Protein AF-B8AEM4-F1 (afdb_monomer)

Solvent-accessible surface area (backbone atoms only — not comparable to full-atom values): 7207 Å² total; per-residue (Å²): 140,82,93,84,81,88,73,91,73,91,71,78,78,76,72,74,70,84,72,72,77,61,44,14,87,86,79,68,45,74,46,48,75,67,29,68,71,50,69,68,44,96,85,73,67,65,50,33,63,70,57,50,51,56,36,52,75,72,76,31,43,40,90,88,78,63,46,67,51,71,51,96,89,49,83,86,80,87,80,74,93,71,81,89,88,84,78,91,86,81,94,75,90,7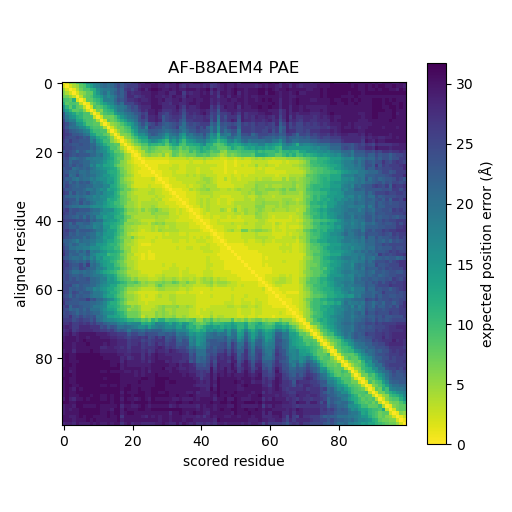5,82,92,75,86,81,132

pLDDT: mean 72.97, std 17.25, range [43.62, 94.0]

Structure (mmCIF, N/CA/C/O backbone):
data_AF-B8AEM4-F1
#
_entry.id   AF-B8AEM4-F1
#
loop_
_atom_site.group_PDB
_atom_site.id
_atom_site.type_symbol
_atom_site.label_atom_id
_atom_site.label_alt_id
_atom_site.label_comp_id
_atom_site.label_asym_id
_atom_site.label_entity_id
_atom_site.label_seq_id
_atom_site.pdbx_PDB_ins_code
_atom_site.Cartn_x
_atom_site.Cartn_y
_atom_site.Cartn_z
_atom_site.occupancy
_atom_site.B_iso_or_equiv
_atom_site.auth_seq_id
_atom_site.auth_comp_id
_atom_site.auth_asym_id
_atom_site.auth_atom_id
_atom_site.pdbx_PDB_model_num
ATOM 1 N N . MET A 1 1 ? -24.806 -16.178 58.973 1.00 48.47 1 MET A N 1
ATOM 2 C CA . MET A 1 1 ? -24.334 -17.329 58.171 1.00 48.47 1 MET A CA 1
ATOM 3 C C . MET A 1 1 ? -24.777 -17.093 56.738 1.00 48.47 1 MET A C 1
ATOM 5 O O . MET A 1 1 ? -25.964 -16.933 56.538 1.00 48.47 1 MET A O 1
ATOM 9 N N . GLY A 1 2 ? -23.965 -16.974 55.703 1.00 48.00 2 GLY A N 1
ATOM 10 C CA . GLY A 1 2 ? -22.532 -17.117 55.509 1.00 48.00 2 GLY A CA 1
ATOM 11 C C . GLY A 1 2 ? -22.349 -17.020 53.994 1.00 48.00 2 GLY A C 1
ATOM 12 O O . GLY A 1 2 ? -22.833 -17.868 53.256 1.00 48.00 2 GLY A O 1
ATOM 13 N N . ASN A 1 3 ? -21.749 -15.930 53.536 1.00 58.66 3 ASN A N 1
ATOM 14 C CA . ASN A 1 3 ? -21.364 -15.705 52.147 1.00 58.66 3 ASN A CA 1
ATOM 15 C C . ASN A 1 3 ? -20.024 -16.411 51.897 1.00 58.66 3 ASN A C 1
ATOM 17 O O . ASN A 1 3 ? -18.996 -15.976 52.413 1.00 58.66 3 ASN A O 1
ATOM 21 N N . CYS A 1 4 ? -20.039 -17.489 51.111 1.00 61.19 4 CYS A N 1
ATOM 22 C CA . CYS A 1 4 ? -18.857 -18.294 50.789 1.00 61.19 4 CYS A CA 1
ATOM 23 C C . CYS A 1 4 ? -18.743 -18.557 49.283 1.00 61.19 4 CYS A C 1
ATOM 25 O O . CYS A 1 4 ? -18.796 -19.702 48.851 1.00 61.19 4 CYS A O 1
ATOM 27 N N . TRP A 1 5 ? -18.544 -17.510 48.480 1.00 58.00 5 TRP A N 1
ATOM 28 C CA . TRP A 1 5 ? -17.793 -17.684 47.232 1.00 58.00 5 TRP A CA 1
ATOM 29 C C . TRP A 1 5 ? -17.053 -16.405 46.833 1.00 58.00 5 TRP A C 1
ATOM 31 O O . TRP A 1 5 ? -17.294 -15.799 45.797 1.00 58.00 5 TRP A O 1
ATOM 41 N N . VAL A 1 6 ? -16.108 -15.995 47.678 1.00 58.62 6 VAL A N 1
ATOM 42 C CA . VAL A 1 6 ? -14.895 -15.363 47.154 1.00 58.62 6 VAL A CA 1
ATOM 43 C C . VAL A 1 6 ? -13.978 -16.516 46.768 1.00 58.62 6 VAL A C 1
ATOM 45 O O . VAL A 1 6 ? -13.427 -17.183 47.638 1.00 58.62 6 VAL A O 1
ATOM 48 N N . ALA A 1 7 ? -13.850 -16.779 45.471 1.00 56.25 7 ALA A N 1
ATOM 49 C CA . ALA A 1 7 ? -12.716 -17.515 44.935 1.00 56.25 7 ALA A CA 1
ATOM 50 C C . ALA A 1 7 ? -11.966 -16.564 44.007 1.00 56.25 7 ALA A C 1
ATOM 52 O O . ALA A 1 7 ? -12.470 -16.153 42.962 1.00 56.25 7 ALA A O 1
ATOM 53 N N . MET A 1 8 ? -10.774 -16.181 44.457 1.00 58.72 8 MET A N 1
ATOM 54 C CA . MET A 1 8 ? -9.751 -15.543 43.650 1.00 58.72 8 MET A CA 1
ATOM 55 C C . MET A 1 8 ? -9.509 -16.332 42.362 1.00 58.72 8 MET A C 1
ATOM 57 O O . MET A 1 8 ? -9.375 -17.553 42.377 1.00 58.72 8 MET A O 1
ATOM 61 N N . GLY A 1 9 ? -9.382 -15.602 41.263 1.00 53.25 9 GLY A N 1
ATOM 62 C CA . GLY A 1 9 ? -8.958 -16.136 39.982 1.00 53.25 9 GLY A CA 1
ATOM 63 C C . GLY A 1 9 ? -8.729 -14.989 39.018 1.00 53.25 9 GLY A C 1
ATOM 64 O O . GLY A 1 9 ? -9.624 -14.604 38.276 1.00 53.25 9 GLY A O 1
ATOM 65 N N . ILE A 1 10 ? -7.530 -14.416 39.072 1.00 59.38 10 ILE A N 1
ATOM 66 C CA . ILE A 1 10 ? -6.949 -13.551 38.042 1.00 59.38 10 ILE A CA 1
ATOM 67 C C . ILE A 1 10 ? -6.926 -14.297 36.697 1.00 59.38 10 ILE A C 1
ATOM 69 O O . ILE A 1 10 ? -5.921 -14.869 36.293 1.00 59.38 10 ILE A O 1
ATOM 73 N N . GLY A 1 11 ? -8.059 -14.331 36.002 1.00 52.12 11 GLY A N 1
ATOM 74 C CA . GLY A 1 11 ? -8.114 -14.725 34.605 1.00 52.12 11 GLY A CA 1
ATOM 75 C C . GLY A 1 11 ? -7.613 -13.555 33.782 1.00 52.12 11 GLY A C 1
ATOM 76 O O . GLY A 1 11 ? -8.384 -12.641 33.496 1.00 52.12 11 GLY A O 1
ATOM 77 N N . SER A 1 12 ? -6.319 -13.550 33.455 1.00 56.66 12 SER A N 1
ATOM 78 C CA . SER A 1 12 ? -5.735 -12.633 32.481 1.00 56.66 12 SER A CA 1
ATOM 79 C C . SER A 1 12 ? -6.643 -12.589 31.260 1.00 56.66 12 SER A C 1
ATOM 81 O O . SER A 1 12 ? -6.746 -13.561 30.511 1.00 56.66 12 SER A O 1
ATOM 83 N N . ALA A 1 13 ? -7.339 -11.466 31.087 1.00 59.81 13 ALA A N 1
ATOM 84 C CA . ALA A 1 13 ? -8.075 -11.169 29.880 1.00 59.81 13 ALA A CA 1
ATOM 85 C C . ALA A 1 13 ? -7.040 -11.085 28.760 1.00 59.81 13 ALA A C 1
ATOM 87 O O . ALA A 1 13 ? -6.457 -10.033 28.507 1.00 59.81 13 ALA A O 1
ATOM 88 N N . GLN A 1 14 ? -6.787 -12.217 28.112 1.00 60.03 14 GLN A N 1
ATOM 89 C CA . GLN A 1 14 ? -6.143 -12.285 26.816 1.00 60.03 14 GLN A CA 1
ATOM 90 C C . GLN A 1 14 ? -7.076 -11.582 25.827 1.00 60.03 14 GLN A C 1
ATOM 92 O O . GLN A 1 14 ? -7.849 -12.197 25.097 1.00 60.03 14 GLN A O 1
ATOM 97 N N . LYS A 1 15 ? -7.047 -10.244 25.856 1.00 56.31 15 LYS A N 1
ATOM 98 C CA . LYS A 1 15 ? -7.443 -9.405 24.734 1.00 56.31 15 LYS A CA 1
ATOM 99 C C . LYS A 1 15 ? -6.490 -9.807 23.621 1.00 56.31 15 LYS A C 1
ATOM 101 O O . LYS A 1 15 ? -5.351 -9.350 23.592 1.00 56.31 15 LYS A O 1
ATOM 106 N N . GLY A 1 16 ? -6.932 -10.739 22.781 1.00 58.75 16 GLY A N 1
ATOM 107 C CA . GLY A 1 16 ? -6.238 -11.089 21.556 1.00 58.75 16 GLY A CA 1
ATOM 108 C C . GLY A 1 16 ? -5.973 -9.797 20.802 1.00 58.75 16 GLY A C 1
ATOM 109 O O . GLY A 1 16 ? -6.906 -9.131 20.356 1.00 58.75 16 GLY A O 1
ATOM 110 N N . VAL A 1 17 ? -4.704 -9.402 20.749 1.00 59.94 17 VAL A N 1
ATOM 111 C CA . VAL A 1 17 ? -4.248 -8.347 19.854 1.00 59.94 17 VAL A CA 1
ATOM 112 C C . VAL A 1 17 ? -4.641 -8.820 18.456 1.00 59.94 17 VAL A C 1
ATOM 114 O O . VAL A 1 17 ? -4.250 -9.933 18.098 1.00 59.94 17 VAL A O 1
ATOM 117 N N . PRO A 1 18 ? -5.427 -8.060 17.673 1.00 57.94 18 PRO A N 1
ATOM 118 C CA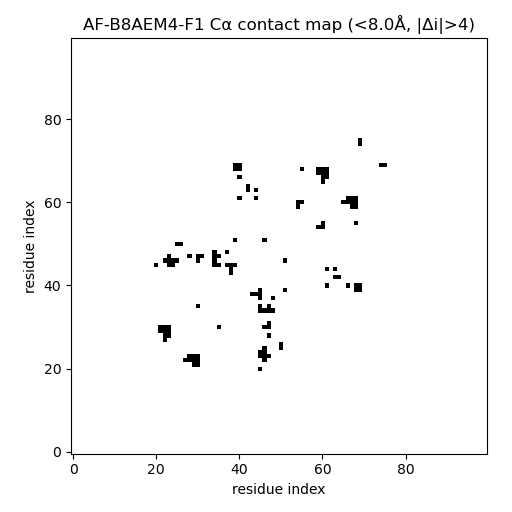 . PRO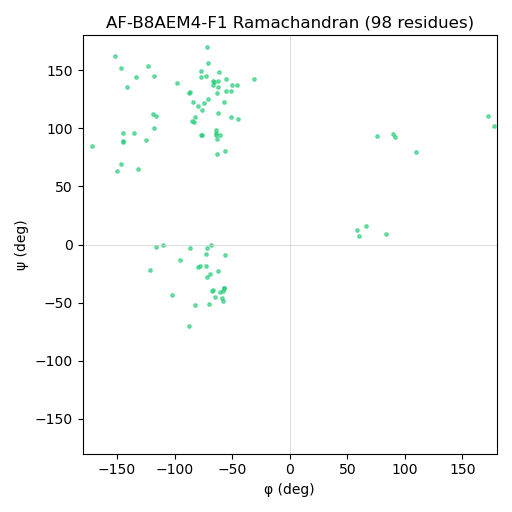 A 1 18 ? -5.613 -8.383 16.269 1.00 57.94 18 PRO A CA 1
ATOM 119 C C . PRO A 1 18 ? -4.242 -8.234 15.606 1.00 57.94 18 PRO A C 1
ATOM 121 O O . PRO A 1 18 ? -3.800 -7.134 15.282 1.00 57.94 18 PRO A O 1
ATOM 124 N N . SER A 1 19 ? -3.519 -9.346 15.512 1.00 63.91 19 SER A N 1
ATOM 125 C CA . SER A 1 19 ? -2.210 -9.421 14.888 1.00 63.91 19 SER A CA 1
ATOM 126 C C . SER A 1 19 ? -2.391 -9.052 13.425 1.00 63.91 19 SER A C 1
ATOM 128 O O . SER A 1 19 ? -3.063 -9.764 12.676 1.00 63.91 19 SER A O 1
ATOM 130 N N . LYS A 1 20 ? -1.824 -7.910 13.030 1.00 65.62 20 LYS A N 1
ATOM 131 C CA . LYS A 1 20 ? -1.655 -7.535 11.627 1.00 65.62 20 LYS A CA 1
ATOM 132 C C . LYS A 1 20 ? -1.104 -8.754 10.856 1.00 65.62 20 LYS A C 1
ATOM 134 O O . LYS A 1 20 ? -0.227 -9.427 11.400 1.00 65.62 20 LYS A O 1
ATOM 139 N N . PRO A 1 21 ? -1.607 -9.062 9.643 1.00 73.88 21 PRO A N 1
ATOM 140 C CA . PRO A 1 21 ? -1.113 -10.202 8.874 1.00 73.88 21 PRO A CA 1
ATOM 141 C C . PRO A 1 21 ? 0.402 -10.092 8.692 1.00 73.88 21 PRO A C 1
ATOM 143 O O . PRO A 1 21 ? 0.897 -9.017 8.358 1.00 73.88 21 PRO A O 1
ATOM 146 N N . THR A 1 22 ? 1.119 -11.185 8.950 1.00 83.00 22 THR A N 1
ATOM 147 C CA . THR A 1 22 ? 2.579 -11.270 8.788 1.00 83.00 22 THR A CA 1
ATOM 148 C C . THR A 1 22 ? 2.990 -11.494 7.336 1.00 83.00 22 THR A C 1
ATOM 150 O O . THR A 1 22 ? 4.121 -11.190 6.986 1.00 83.00 22 THR A O 1
ATOM 153 N N . SER A 1 23 ? 2.079 -11.966 6.481 1.00 91.50 23 SER A N 1
ATOM 154 C CA . SER A 1 23 ? 2.339 -12.257 5.070 1.00 91.50 23 SER A CA 1
ATOM 155 C C . SER A 1 23 ? 1.401 -11.503 4.123 1.00 91.50 23 SER A C 1
ATOM 157 O O . SER A 1 23 ? 0.277 -11.120 4.468 1.00 91.50 23 SER A O 1
ATOM 159 N N . CYS A 1 24 ? 1.882 -11.264 2.904 1.00 92.44 24 CYS A N 1
ATOM 160 C CA . CYS A 1 24 ? 1.149 -10.587 1.846 1.00 92.44 24 CYS A CA 1
ATOM 161 C C . CYS A 1 24 ? 0.016 -11.486 1.315 1.00 92.44 24 CYS A C 1
ATOM 163 O O . CYS A 1 24 ? 0.290 -12.572 0.808 1.00 92.44 24 CYS A O 1
ATOM 165 N N . PRO A 1 25 ? -1.250 -11.035 1.300 1.00 90.44 25 PRO A N 1
ATOM 166 C CA . PRO A 1 25 ? -2.388 -11.855 0.864 1.00 90.44 25 PRO A CA 1
ATOM 167 C C . PRO A 1 25 ? -2.444 -12.115 -0.653 1.00 90.44 25 PRO A C 1
ATOM 169 O O . PRO A 1 25 ? -3.348 -12.799 -1.121 1.00 90.44 25 PRO A O 1
ATOM 172 N N . ILE A 1 26 ? -1.525 -11.537 -1.435 1.00 91.69 26 ILE A N 1
ATOM 173 C CA . ILE A 1 26 ? -1.494 -11.658 -2.901 1.00 91.69 26 ILE A CA 1
ATOM 174 C C . ILE A 1 26 ? -0.429 -12.657 -3.350 1.00 91.69 26 ILE A C 1
ATOM 176 O O . ILE A 1 26 ? -0.676 -13.455 -4.249 1.00 91.69 26 ILE A O 1
ATOM 180 N N . CYS A 1 27 ? 0.756 -12.603 -2.740 1.00 94.00 27 CYS A N 1
ATOM 181 C CA . CYS A 1 27 ? 1.888 -13.450 -3.113 1.00 94.00 27 CYS A CA 1
ATOM 182 C C . CYS A 1 27 ? 2.335 -14.412 -2.010 1.00 94.00 27 CYS A C 1
ATOM 184 O O . CYS A 1 27 ? 3.249 -15.184 -2.257 1.00 94.00 27 CYS A O 1
ATOM 186 N N . TYR A 1 28 ? 1.708 -14.372 -0.828 1.00 92.94 28 TYR A N 1
ATOM 187 C CA . TYR A 1 28 ? 2.015 -15.207 0.341 1.00 92.94 28 TYR A CA 1
ATOM 188 C C . TYR A 1 28 ? 3.449 -15.096 0.883 1.00 92.94 28 TYR A C 1
ATOM 190 O O . TYR A 1 28 ? 3.830 -15.876 1.747 1.00 92.94 28 TYR A O 1
ATOM 198 N N . GLU A 1 29 ? 4.204 -14.091 0.441 1.00 93.25 29 GLU A N 1
ATOM 199 C CA . GLU A 1 29 ? 5.526 -13.761 0.980 1.00 93.25 29 GLU A CA 1
ATOM 200 C C . GLU A 1 29 ? 5.409 -13.017 2.313 1.00 93.25 29 GLU A C 1
ATOM 202 O O . GLU A 1 29 ? 4.453 -12.261 2.526 1.00 93.25 29 GLU A O 1
ATOM 207 N N . ASP A 1 30 ? 6.393 -13.202 3.189 1.00 90.69 30 ASP A N 1
ATOM 208 C CA . ASP A 1 30 ? 6.496 -12.479 4.454 1.00 90.69 30 ASP A CA 1
ATOM 209 C C . ASP A 1 30 ? 6.649 -10.969 4.227 1.00 90.69 30 ASP A C 1
ATOM 211 O O . ASP A 1 30 ? 7.412 -10.522 3.370 1.00 90.69 30 ASP A O 1
ATOM 215 N N . LEU A 1 31 ? 5.904 -10.178 5.005 1.00 90.69 31 LEU A N 1
ATOM 216 C CA . LEU A 1 31 ? 5.998 -8.723 4.992 1.00 90.69 31 LEU A CA 1
ATOM 217 C C . LEU A 1 31 ? 7.206 -8.305 5.824 1.00 90.69 31 LEU A C 1
ATOM 219 O O . LEU A 1 31 ? 7.261 -8.540 7.035 1.00 90.69 31 LEU A O 1
ATOM 223 N N . ASP A 1 32 ? 8.152 -7.631 5.188 1.00 90.19 32 ASP A N 1
ATOM 224 C CA . ASP A 1 32 ? 9.291 -7.050 5.883 1.00 90.19 32 ASP A CA 1
ATOM 225 C C . ASP A 1 32 ? 8.834 -5.812 6.713 1.00 90.19 32 ASP A C 1
ATOM 227 O O . ASP A 1 32 ? 7.680 -5.364 6.630 1.00 90.19 32 ASP A O 1
ATOM 231 N N . PRO A 1 33 ? 9.674 -5.239 7.595 1.00 88.31 33 PRO A N 1
ATOM 232 C CA . PRO A 1 33 ? 9.277 -4.067 8.383 1.00 88.31 33 PRO A CA 1
ATOM 233 C C . PRO A 1 33 ? 8.961 -2.837 7.510 1.00 88.31 33 PRO A C 1
ATOM 235 O O . PRO A 1 33 ? 8.189 -1.964 7.922 1.00 88.3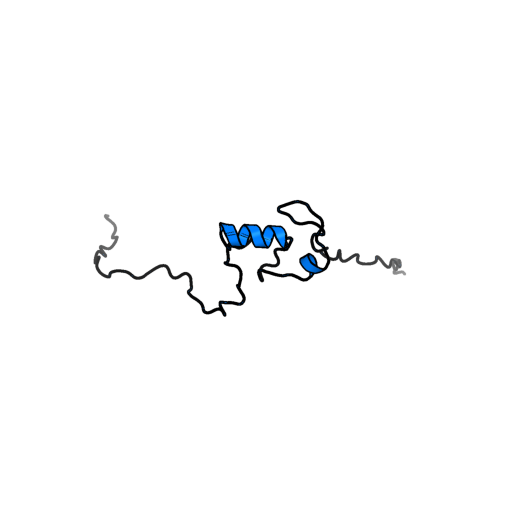1 33 PRO A O 1
ATOM 238 N N . THR A 1 34 ? 9.499 -2.780 6.290 1.00 89.88 34 THR A N 1
ATOM 239 C CA . THR A 1 34 ? 9.199 -1.740 5.300 1.00 89.88 34 THR A CA 1
ATOM 240 C C . THR A 1 34 ? 7.772 -1.888 4.777 1.00 89.88 34 THR A C 1
ATOM 242 O O . THR A 1 34 ? 6.973 -0.958 4.871 1.00 89.88 34 THR A O 1
ATOM 245 N N . ASP A 1 35 ? 7.412 -3.090 4.333 1.00 89.50 35 ASP A N 1
ATOM 246 C CA . ASP A 1 35 ? 6.064 -3.487 3.936 1.00 89.50 35 ASP A CA 1
ATOM 247 C C . ASP A 1 35 ? 5.071 -3.279 5.087 1.00 89.50 35 ASP A C 1
ATOM 249 O O . ASP A 1 35 ? 3.930 -2.852 4.901 1.00 89.50 35 ASP A O 1
ATOM 253 N N . SER A 1 36 ? 5.516 -3.543 6.317 1.00 86.25 36 SER A N 1
ATOM 254 C CA . SER A 1 36 ? 4.694 -3.417 7.514 1.00 86.25 36 SER A CA 1
ATOM 255 C C . SER A 1 36 ? 4.503 -1.976 7.999 1.00 86.25 36 SER A C 1
ATOM 257 O O . SER A 1 36 ? 3.571 -1.712 8.760 1.00 86.25 36 SER A O 1
ATOM 259 N N . SER A 1 37 ? 5.327 -1.025 7.583 1.00 85.94 37 SER A N 1
ATOM 260 C CA . SER A 1 37 ? 5.107 0.400 7.874 1.00 85.94 37 SER A CA 1
ATOM 261 C C . SER A 1 37 ? 4.390 1.122 6.729 1.00 85.94 37 SER A C 1
ATOM 263 O O . SER A 1 37 ? 3.857 2.215 6.920 1.00 85.94 37 SER A O 1
ATOM 265 N N . PHE A 1 38 ? 4.312 0.488 5.558 1.00 84.25 38 PHE A N 1
ATOM 266 C CA . PHE A 1 38 ? 3.689 1.035 4.366 1.00 84.25 38 PHE A CA 1
ATOM 267 C C . PHE A 1 38 ? 2.165 0.827 4.344 1.00 84.25 38 PHE A C 1
ATOM 269 O O . PHE A 1 38 ? 1.662 -0.297 4.388 1.00 84.25 38 PHE A O 1
ATOM 276 N N . LEU A 1 39 ? 1.412 1.927 4.229 1.00 85.56 39 LEU A N 1
ATOM 277 C CA . LEU A 1 39 ? -0.050 1.918 4.132 1.00 85.56 39 LEU A CA 1
ATOM 278 C C . LEU A 1 39 ? -0.505 2.666 2.865 1.00 85.56 39 LEU A C 1
ATOM 280 O O . LEU A 1 39 ? -0.761 3.870 2.923 1.00 85.56 39 LEU A O 1
ATOM 284 N N . PRO A 1 40 ? -0.644 1.981 1.713 1.00 85.50 40 PRO A N 1
ATOM 285 C CA . PRO A 1 40 ? -0.988 2.639 0.449 1.00 85.50 40 PRO A CA 1
ATOM 286 C C . PRO A 1 40 ? -2.447 3.107 0.396 1.00 85.50 40 PRO A C 1
ATOM 288 O O . PRO A 1 40 ? -2.821 3.935 -0.434 1.00 85.50 40 PRO A O 1
ATOM 291 N N . CYS A 1 41 ? -3.302 2.561 1.264 1.00 87.25 41 CYS A N 1
ATOM 292 C CA . CYS A 1 41 ? -4.715 2.891 1.315 1.00 87.25 41 CYS A CA 1
ATOM 293 C C . CYS A 1 41 ? -5.214 2.963 2.767 1.00 87.25 41 CYS A C 1
ATOM 295 O O . CYS A 1 41 ? -4.970 2.028 3.533 1.00 87.25 41 CYS A O 1
ATOM 297 N N . PRO A 1 42 ? -6.009 3.985 3.145 1.00 85.69 42 PRO A N 1
ATOM 298 C CA . PRO A 1 42 ? -6.528 4.137 4.510 1.00 85.69 42 PRO A CA 1
ATOM 299 C C . PRO A 1 42 ? -7.559 3.069 4.916 1.00 85.69 42 PRO A C 1
ATOM 301 O O . PRO A 1 42 ? -8.063 3.098 6.032 1.00 85.69 42 PRO A O 1
ATOM 304 N N . CYS A 1 43 ? -7.899 2.120 4.036 1.00 89.31 43 CYS A N 1
ATOM 305 C CA . CYS A 1 43 ? -8.796 1.008 4.363 1.00 89.31 43 CYS A CA 1
ATOM 306 C C . CYS A 1 43 ? -8.167 -0.061 5.275 1.00 89.31 43 CYS A C 1
ATOM 308 O O . CYS A 1 43 ? -8.877 -0.961 5.710 1.00 89.31 43 CYS A O 1
ATOM 310 N N . GLY A 1 44 ? -6.856 0.010 5.543 1.00 86.25 44 GLY A N 1
ATOM 311 C CA . GLY A 1 44 ? -6.157 -0.956 6.398 1.00 86.25 44 GLY A CA 1
ATOM 312 C C . GLY A 1 44 ? -5.714 -2.236 5.684 1.00 86.25 44 GLY A C 1
ATOM 313 O O . GLY A 1 44 ? -5.265 -3.175 6.338 1.00 86.25 44 GLY A O 1
ATOM 314 N N . PHE A 1 45 ? -5.825 -2.291 4.353 1.00 89.06 45 PHE A N 1
ATOM 315 C CA . PHE A 1 45 ? -5.328 -3.418 3.568 1.00 89.06 45 PHE A CA 1
ATOM 316 C C . PHE A 1 45 ? -3.801 -3.349 3.427 1.00 89.06 45 PHE A C 1
ATOM 318 O O . PHE A 1 45 ? -3.277 -2.424 2.803 1.00 89.06 45 PHE A O 1
ATOM 325 N N . HIS A 1 46 ? -3.105 -4.337 3.996 1.00 88.12 46 HIS A N 1
ATOM 326 C CA . HIS A 1 46 ? -1.654 -4.486 3.886 1.00 88.12 46 HIS A CA 1
ATOM 327 C C . HIS A 1 46 ? -1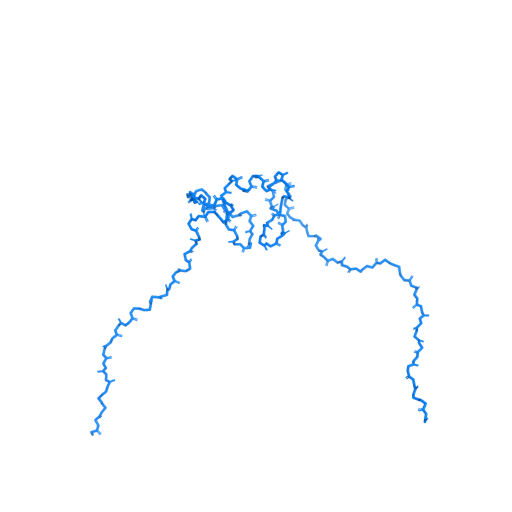.274 -5.495 2.800 1.00 88.12 46 HIS A C 1
ATOM 329 O O . HIS A 1 46 ? -1.890 -6.551 2.665 1.00 88.12 46 HIS A O 1
ATOM 335 N N . LEU A 1 47 ? -0.231 -5.154 2.049 1.00 91.25 47 LEU A N 1
ATOM 336 C CA . LEU A 1 47 ? 0.405 -5.976 1.027 1.00 91.25 47 LEU A CA 1
ATOM 337 C C . LEU A 1 47 ? 1.880 -5.576 0.913 1.00 91.25 47 LEU A C 1
ATOM 339 O O . LEU A 1 47 ? 2.239 -4.476 1.328 1.00 91.25 47 LEU A O 1
ATOM 343 N N . CYS A 1 48 ? 2.709 -6.424 0.309 1.00 93.50 48 CYS A N 1
ATOM 344 C CA . CYS A 1 48 ? 4.114 -6.088 0.082 1.00 93.50 48 CYS A CA 1
ATOM 345 C C . CYS A 1 48 ? 4.287 -5.007 -1.001 1.00 93.50 48 CYS A C 1
ATOM 347 O O . CYS A 1 48 ? 3.448 -4.857 -1.905 1.00 93.50 48 CYS A O 1
ATOM 349 N N . LEU A 1 49 ? 5.414 -4.290 -0.956 1.00 92.44 49 LEU A N 1
ATOM 350 C CA . LEU A 1 49 ? 5.786 -3.236 -1.903 1.00 92.44 49 LEU A CA 1
ATOM 351 C C . LEU A 1 49 ? 5.810 -3.748 -3.352 1.00 92.44 49 LEU A C 1
ATOM 353 O O . LEU A 1 49 ? 5.378 -3.044 -4.268 1.00 92.44 49 LEU A O 1
ATOM 357 N N . PHE A 1 50 ? 6.254 -4.989 -3.574 1.00 93.88 50 PHE A N 1
ATOM 358 C CA . PHE A 1 50 ? 6.293 -5.594 -4.910 1.00 93.88 50 PHE A CA 1
ATOM 359 C C . PHE A 1 50 ? 4.897 -5.786 -5.507 1.00 93.88 50 PHE A C 1
ATOM 361 O O . PHE A 1 50 ? 4.668 -5.447 -6.671 1.00 93.88 50 PHE A O 1
ATOM 368 N N . CYS A 1 51 ? 3.948 -6.300 -4.719 1.00 93.88 51 CYS A N 1
ATOM 369 C CA . CYS A 1 51 ? 2.566 -6.443 -5.167 1.00 93.88 51 CYS A CA 1
ATOM 370 C C . CYS A 1 51 ? 1.918 -5.076 -5.386 1.00 93.88 51 CYS A C 1
ATOM 372 O O . CYS A 1 51 ? 1.216 -4.890 -6.376 1.00 93.88 51 CYS A O 1
ATOM 374 N N . HIS A 1 52 ? 2.200 -4.100 -4.520 1.00 92.00 52 HIS A N 1
ATOM 375 C CA . HIS A 1 52 ? 1.712 -2.737 -4.698 1.00 92.00 52 HIS A CA 1
ATOM 376 C C . HIS A 1 52 ? 2.181 -2.129 -6.025 1.00 92.00 52 HIS A C 1
ATOM 378 O O . HIS A 1 52 ? 1.353 -1.611 -6.771 1.00 92.00 52 HIS A O 1
ATOM 384 N N . LYS A 1 53 ? 3.469 -2.269 -6.371 1.00 91.81 53 LYS A N 1
ATOM 385 C CA . LYS A 1 53 ? 4.008 -1.814 -7.661 1.00 91.81 53 LYS A CA 1
ATOM 386 C C . LYS A 1 53 ? 3.290 -2.464 -8.848 1.00 91.81 53 LYS A C 1
ATOM 388 O O . LYS A 1 53 ? 2.847 -1.756 -9.744 1.00 91.81 53 LYS A O 1
ATOM 393 N N . ARG A 1 54 ? 3.122 -3.792 -8.836 1.00 93.62 54 ARG A N 1
ATOM 394 C CA . ARG A 1 54 ? 2.419 -4.506 -9.919 1.00 93.62 54 ARG A CA 1
ATOM 395 C C . ARG A 1 54 ? 0.972 -4.039 -10.075 1.00 93.62 54 ARG A C 1
ATOM 397 O O . ARG A 1 54 ? 0.497 -3.873 -11.191 1.00 93.62 54 ARG A O 1
ATOM 404 N N . ILE A 1 55 ? 0.270 -3.808 -8.965 1.00 92.50 55 ILE A N 1
ATOM 405 C CA . ILE A 1 55 ? -1.109 -3.306 -9.000 1.00 92.50 55 ILE A CA 1
ATOM 406 C C . ILE A 1 55 ? -1.149 -1.875 -9.529 1.00 92.50 55 ILE A C 1
ATOM 408 O O . ILE A 1 55 ? -2.052 -1.560 -10.296 1.00 92.50 55 ILE A O 1
ATOM 412 N N . LEU A 1 56 ? -0.195 -1.021 -9.143 1.00 90.94 56 LEU A N 1
ATOM 413 C CA . LEU A 1 56 ? -0.066 0.335 -9.681 1.00 90.94 56 LEU A CA 1
ATOM 414 C C . LEU A 1 56 ? 0.119 0.348 -11.201 1.00 90.94 56 LEU A C 1
ATOM 416 O O . LEU A 1 56 ? -0.481 1.187 -11.862 1.00 90.94 56 LEU A O 1
ATOM 420 N N . GLU A 1 57 ? 0.906 -0.584 -11.739 1.00 91.81 57 GLU A N 1
ATOM 421 C CA . GLU A 1 57 ? 1.125 -0.732 -13.184 1.00 91.81 57 GLU A CA 1
ATOM 422 C C . GLU A 1 57 ? -0.100 -1.304 -13.921 1.00 91.81 57 GLU A C 1
ATOM 424 O O . GLU A 1 57 ? -0.292 -1.003 -15.097 1.00 91.81 57 GLU A O 1
ATOM 429 N N . ALA A 1 58 ? -0.930 -2.108 -13.246 1.00 91.50 58 ALA A N 1
ATOM 430 C CA . ALA A 1 58 ? -2.119 -2.727 -13.831 1.00 91.50 58 ALA A CA 1
ATOM 431 C C . ALA A 1 58 ? -3.375 -1.834 -13.749 1.00 91.50 58 ALA A C 1
ATOM 433 O O . ALA A 1 58 ? -3.853 -1.335 -14.763 1.00 91.50 58 ALA A O 1
ATOM 434 N N . ASP A 1 59 ? -3.916 -1.634 -12.544 1.00 88.38 59 ASP A N 1
ATOM 435 C CA . ASP A 1 59 ? -5.208 -0.963 -12.314 1.00 88.38 59 ASP A CA 1
ATOM 436 C C . ASP A 1 59 ? -5.099 0.277 -11.413 1.00 88.38 59 ASP A C 1
ATOM 438 O O . ASP A 1 59 ? -5.999 1.121 -11.388 1.00 88.38 59 ASP A O 1
ATOM 442 N N . GLY A 1 60 ? -4.041 0.372 -10.603 1.00 89.94 60 GLY A N 1
ATOM 443 C CA . GLY A 1 60 ? -3.832 1.451 -9.636 1.00 89.94 60 GLY A CA 1
ATOM 444 C C . GLY A 1 60 ? -4.839 1.500 -8.487 1.00 89.94 60 GLY A C 1
ATOM 445 O O . GLY A 1 60 ? -4.942 2.525 -7.812 1.00 89.94 60 GLY A O 1
ATOM 446 N N . ARG A 1 61 ? -5.603 0.424 -8.255 1.00 91.88 61 ARG A N 1
ATOM 447 C CA . ARG A 1 61 ? -6.698 0.383 -7.273 1.00 91.88 61 ARG A CA 1
ATOM 448 C C . ARG A 1 61 ? -6.449 -0.632 -6.166 1.00 91.88 61 ARG A C 1
ATOM 450 O O . ARG A 1 61 ? -5.947 -1.726 -6.394 1.00 91.88 61 ARG A O 1
ATOM 457 N N . CYS A 1 62 ? -6.890 -0.290 -4.962 1.00 92.12 62 CYS A N 1
ATOM 458 C CA . CYS A 1 62 ? -6.864 -1.186 -3.817 1.00 92.12 62 CYS A CA 1
ATOM 459 C C . CYS A 1 62 ? -7.769 -2.413 -4.055 1.00 92.12 62 CYS A C 1
ATOM 461 O O . CYS A 1 62 ? -8.947 -2.235 -4.372 1.00 92.12 62 CYS A O 1
ATOM 463 N N . PRO A 1 63 ? -7.291 -3.650 -3.835 1.00 91.19 63 PRO A N 1
ATOM 464 C CA . PRO A 1 63 ? -8.097 -4.857 -4.042 1.00 91.19 63 PRO A CA 1
ATOM 465 C C . PRO A 1 63 ? -9.234 -5.005 -3.018 1.00 91.19 63 PRO A C 1
ATOM 467 O O . PRO A 1 63 ? -10.257 -5.606 -3.331 1.00 91.19 63 PRO A O 1
ATOM 470 N N . ALA A 1 64 ? -9.092 -4.421 -1.821 1.00 90.31 64 ALA A N 1
ATOM 471 C CA . ALA A 1 64 ? -10.110 -4.490 -0.773 1.00 90.31 64 ALA A CA 1
ATOM 472 C C . ALA A 1 64 ? -11.232 -3.459 -0.967 1.00 90.31 64 ALA A C 1
ATOM 474 O O . ALA A 1 64 ? -12.409 -3.805 -0.960 1.00 90.31 64 ALA A O 1
ATOM 475 N N . CYS A 1 65 ? -10.881 -2.181 -1.148 1.00 93.00 65 CYS A N 1
ATOM 476 C CA . CYS A 1 65 ? -11.863 -1.088 -1.179 1.00 93.00 65 CYS A CA 1
ATOM 477 C C . CYS A 1 65 ? -12.058 -0.444 -2.558 1.00 93.00 65 CYS A C 1
ATOM 479 O O . CYS A 1 65 ? -12.839 0.498 -2.679 1.00 93.00 65 CYS A O 1
ATOM 481 N N . ARG A 1 66 ? -11.339 -0.912 -3.588 1.00 90.31 66 ARG A N 1
ATOM 482 C CA . ARG A 1 66 ? -11.399 -0.429 -4.982 1.00 90.31 66 ARG A CA 1
ATOM 483 C C . ARG A 1 66 ? -11.046 1.055 -5.187 1.00 90.31 66 ARG A C 1
ATOM 485 O O . ARG A 1 66 ? -11.170 1.541 -6.310 1.00 90.31 66 ARG A O 1
ATOM 492 N N . LYS A 1 67 ? -10.578 1.772 -4.155 1.00 89.19 67 LYS A N 1
ATOM 493 C CA . LYS A 1 67 ? -10.093 3.161 -4.268 1.00 89.19 67 LYS A CA 1
ATOM 494 C C . LYS A 1 67 ? -8.743 3.204 -4.971 1.00 89.19 67 LYS A C 1
ATOM 496 O O . LYS A 1 67 ? -7.930 2.303 -4.777 1.00 89.19 67 LYS A O 1
ATOM 501 N N . GLN A 1 68 ? -8.504 4.253 -5.752 1.00 88.94 68 GLN A N 1
ATOM 502 C CA . GLN A 1 68 ? -7.182 4.521 -6.315 1.00 88.94 68 GLN A CA 1
ATOM 503 C C . GLN A 1 68 ? -6.175 4.774 -5.192 1.00 88.94 68 GLN A C 1
ATOM 505 O O . GLN A 1 68 ? -6.512 5.388 -4.175 1.00 88.94 68 GLN A O 1
ATOM 510 N N . TYR A 1 69 ? -4.957 4.267 -5.362 1.00 87.81 69 TYR A N 1
ATOM 511 C CA . TYR A 1 69 ? -3.871 4.581 -4.443 1.00 87.81 69 TYR A CA 1
ATOM 512 C C . TYR A 1 69 ? -3.499 6.060 -4.563 1.00 87.81 69 TYR A C 1
ATOM 514 O O . TYR A 1 69 ? -3.489 6.626 -5.657 1.00 87.81 69 TYR A O 1
ATOM 522 N N . ILE A 1 70 ? -3.210 6.693 -3.427 1.00 73.56 70 ILE A N 1
ATOM 523 C CA . ILE A 1 70 ? -2.823 8.103 -3.384 1.00 73.56 70 ILE A CA 1
ATOM 524 C C . ILE A 1 70 ? -1.368 8.169 -3.853 1.00 73.56 70 ILE A C 1
ATOM 526 O O . ILE A 1 70 ? -0.446 7.934 -3.074 1.00 73.56 70 ILE A O 1
ATOM 530 N N . SER A 1 71 ? -1.151 8.423 -5.143 1.00 67.69 71 SER A N 1
ATOM 531 C CA . SER A 1 71 ? 0.188 8.742 -5.634 1.00 67.69 71 SER A CA 1
ATOM 532 C C . SER A 1 71 ? 0.605 10.092 -5.054 1.00 67.69 71 SER A C 1
ATOM 534 O O . SER A 1 71 ? -0.183 11.038 -5.061 1.00 67.69 71 SER A O 1
ATOM 536 N N . ALA A 1 72 ? 1.854 10.213 -4.602 1.00 57.81 72 ALA A N 1
ATOM 537 C CA . ALA A 1 72 ? 2.432 11.473 -4.123 1.00 57.81 72 ALA A CA 1
ATOM 538 C C . ALA A 1 72 ? 2.377 12.617 -5.166 1.00 57.81 72 ALA A C 1
ATOM 540 O O . ALA A 1 72 ? 2.644 13.767 -4.837 1.00 57.81 72 ALA A O 1
ATOM 541 N N . SER A 1 73 ? 2.007 12.315 -6.415 1.00 52.31 73 SER A N 1
ATOM 542 C CA . SER A 1 73 ? 1.775 13.275 -7.497 1.00 52.31 73 SER A CA 1
ATOM 543 C C . SER A 1 73 ? 0.356 13.860 -7.554 1.00 52.31 73 SER A C 1
ATOM 545 O O . SER A 1 73 ? 0.089 14.697 -8.409 1.00 52.31 73 SER A O 1
ATOM 547 N N . SER A 1 74 ? -0.570 13.432 -6.698 1.00 49.00 74 SER A N 1
ATOM 548 C CA . SER A 1 74 ? -1.956 13.905 -6.727 1.00 49.00 74 SER A CA 1
ATOM 549 C C . SER A 1 74 ? -2.502 14.001 -5.309 1.00 49.00 74 SER A C 1
ATOM 551 O O . SER A 1 74 ? -3.085 13.053 -4.777 1.00 49.00 74 SER A O 1
ATOM 553 N N . GLY A 1 75 ? -2.279 15.166 -4.696 1.00 47.25 75 GLY A N 1
ATOM 554 C CA . GLY A 1 75 ? -3.077 15.623 -3.565 1.00 47.25 75 GLY A CA 1
ATOM 555 C C . GLY A 1 75 ? -4.554 15.530 -3.933 1.00 47.25 75 GLY A C 1
ATOM 556 O O . GLY A 1 75 ? -4.953 15.882 -5.041 1.00 47.25 75 GLY A O 1
ATOM 557 N N . GLY A 1 76 ? -5.337 14.944 -3.036 1.00 54.16 76 GLY A N 1
ATOM 558 C CA . GLY A 1 76 ? -6.742 14.693 -3.282 1.00 54.16 76 GLY A CA 1
ATOM 559 C C . GLY A 1 76 ? -7.543 15.979 -3.414 1.00 54.16 76 GLY A C 1
ATOM 560 O O . GLY A 1 76 ? -7.412 16.886 -2.601 1.00 54.16 76 GLY A O 1
ATOM 561 N N . GLU A 1 77 ? -8.473 15.968 -4.352 1.00 47.69 77 GLU A N 1
ATOM 562 C CA . GLU A 1 77 ? -9.782 16.558 -4.142 1.00 47.69 77 GLU A CA 1
ATOM 563 C C . GLU A 1 77 ? -10.829 15.747 -4.901 1.00 47.69 77 GLU A C 1
ATOM 565 O O . GLU A 1 77 ? -10.561 14.982 -5.826 1.00 47.69 77 GLU A O 1
ATOM 570 N N . THR A 1 78 ? -12.021 15.796 -4.351 1.00 46.88 78 THR A N 1
ATOM 571 C CA . THR A 1 78 ? -13.089 14.829 -4.485 1.00 46.88 78 THR A CA 1
ATOM 572 C C . THR A 1 78 ? -13.943 15.104 -5.715 1.00 46.88 78 THR A C 1
ATOM 574 O O . THR A 1 78 ? -14.496 16.188 -5.826 1.00 46.88 78 THR A O 1
ATOM 577 N N . VAL A 1 79 ? -14.201 14.088 -6.529 1.00 48.38 79 VAL A N 1
ATOM 578 C CA . VAL A 1 79 ? -15.539 13.843 -7.091 1.00 48.38 79 VAL A CA 1
ATOM 579 C C . VAL A 1 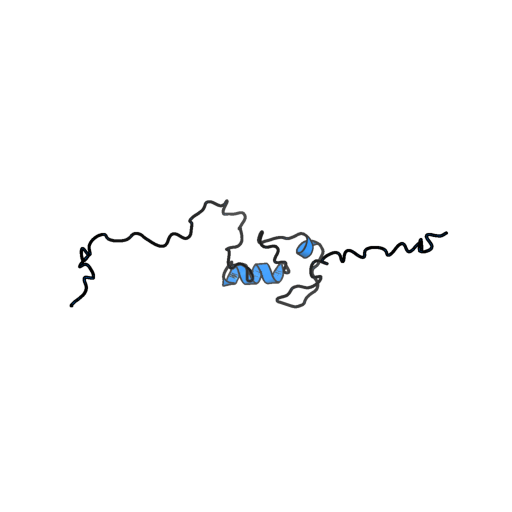79 ? -15.730 12.336 -6.912 1.00 48.38 79 VAL A C 1
ATOM 581 O O . VAL A 1 79 ? -15.091 11.521 -7.565 1.00 48.38 79 VAL A O 1
ATOM 584 N N . GLY A 1 80 ? -16.394 11.877 -5.854 1.00 43.62 80 GLY A N 1
ATOM 585 C CA . GLY A 1 80 ? -17.789 12.217 -5.621 1.00 43.62 80 GLY A CA 1
ATOM 586 C C . GLY A 1 80 ? -18.600 11.376 -6.593 1.00 43.62 80 GLY A C 1
ATOM 587 O O . GLY A 1 80 ? -18.751 11.714 -7.757 1.00 43.62 80 GLY A O 1
ATOM 588 N N . SER A 1 81 ? -19.054 10.217 -6.133 1.00 53.03 81 SER A N 1
ATOM 589 C CA . SER A 1 81 ? -20.094 9.483 -6.833 1.00 53.03 81 SER A CA 1
ATOM 590 C C . SER A 1 81 ? -21.358 10.339 -6.808 1.00 53.03 81 SER A C 1
ATOM 592 O O . SER A 1 81 ? -22.094 10.287 -5.830 1.00 53.03 81 SER A O 1
ATOM 594 N N . GLU A 1 82 ? -21.635 11.068 -7.880 1.00 47.62 82 GLU A N 1
ATOM 595 C CA . GLU A 1 82 ? -22.974 11.562 -8.181 1.00 47.62 82 GLU A CA 1
ATOM 596 C C . GLU A 1 82 ? -23.429 10.951 -9.503 1.00 47.62 82 GLU A C 1
ATOM 598 O O . GLU A 1 82 ? -23.045 11.320 -10.611 1.00 47.62 82 GLU A O 1
ATOM 603 N N . ARG A 1 83 ? -24.246 9.910 -9.352 1.00 64.38 83 ARG A N 1
ATOM 604 C CA . ARG A 1 83 ? -25.313 9.668 -10.310 1.00 64.38 83 ARG A CA 1
ATOM 605 C C . ARG A 1 83 ? -26.235 10.886 -10.264 1.00 64.38 83 ARG A C 1
ATOM 607 O O . ARG A 1 83 ? -26.465 11.406 -9.180 1.00 64.38 83 ARG A O 1
ATOM 614 N N . GLU A 1 84 ? -26.830 11.183 -11.417 1.00 57.84 84 GLU A N 1
ATOM 615 C CA . GLU A 1 84 ? -27.985 12.070 -11.603 1.00 57.84 84 GLU A CA 1
ATOM 616 C C . GLU A 1 84 ? -27.664 13.555 -11.834 1.00 57.84 84 GLU A C 1
ATOM 618 O O . GLU A 1 84 ? -27.544 14.331 -10.901 1.00 57.84 84 GLU A O 1
ATOM 623 N N . MET A 1 85 ? -27.609 13.963 -13.107 1.00 64.75 85 MET A N 1
ATOM 624 C CA . MET A 1 85 ? -28.555 14.936 -13.679 1.00 64.75 85 MET A CA 1
ATOM 625 C C . MET A 1 85 ? -28.169 15.216 -15.136 1.00 64.75 85 MET A C 1
ATOM 627 O O . MET A 1 85 ? -27.254 15.975 -15.440 1.00 64.75 85 MET A O 1
ATOM 631 N N . GLY A 1 86 ? -28.900 14.598 -16.057 1.00 51.62 86 GLY A N 1
ATOM 632 C CA . GLY A 1 86 ? -28.828 14.878 -17.482 1.00 51.62 86 GLY A CA 1
ATOM 633 C C . GLY A 1 86 ? -30.217 14.731 -18.082 1.00 51.62 86 GLY A C 1
ATOM 634 O O . GLY A 1 86 ? -30.608 13.633 -18.461 1.00 51.62 86 GLY A O 1
ATOM 635 N N . ASN A 1 87 ? -30.902 15.871 -18.198 1.00 49.50 87 ASN A N 1
ATOM 636 C CA . ASN A 1 87 ? -32.091 16.135 -19.017 1.00 49.50 87 ASN A CA 1
ATOM 637 C C . ASN A 1 87 ? -33.466 15.912 -18.357 1.00 49.50 87 ASN A C 1
ATOM 639 O O . ASN A 1 87 ? -34.101 14.864 -18.432 1.00 49.50 87 ASN A O 1
ATOM 643 N N . LEU A 1 88 ? -33.952 17.021 -17.797 1.00 59.59 88 LEU A N 1
ATOM 644 C CA . LEU A 1 88 ? -35.347 17.448 -17.754 1.00 59.59 88 LEU A CA 1
ATOM 645 C C . LEU A 1 88 ? -36.162 16.976 -18.980 1.00 59.59 88 LEU A C 1
ATOM 647 O O . LEU A 1 88 ? -35.697 17.099 -20.111 1.00 59.59 88 LEU A O 1
ATOM 651 N N . ARG A 1 89 ? -37.430 16.616 -18.710 1.00 64.25 89 ARG A N 1
ATOM 652 C CA . ARG A 1 89 ? -38.604 16.441 -19.604 1.00 64.25 89 ARG A CA 1
ATOM 653 C C . ARG A 1 89 ? -39.065 14.987 -19.797 1.00 64.25 89 ARG A C 1
ATOM 655 O O . ARG A 1 89 ? -38.941 14.424 -20.877 1.00 64.25 89 ARG A O 1
ATOM 662 N N . LEU A 1 90 ? -39.805 14.457 -18.821 1.00 52.28 90 LEU A N 1
ATOM 663 C CA . LEU A 1 90 ? -40.984 13.653 -19.160 1.00 52.28 90 LEU A CA 1
ATOM 664 C C . LEU A 1 90 ? -42.102 13.870 -18.138 1.00 52.28 90 LEU A C 1
ATOM 666 O O . LEU A 1 90 ? -42.229 13.176 -17.134 1.00 52.28 90 LEU A O 1
ATOM 670 N N . SER A 1 91 ? -42.926 14.874 -18.421 1.00 63.78 91 SER A N 1
ATOM 671 C CA . SER A 1 91 ? -44.190 15.134 -17.744 1.00 63.78 91 SER A CA 1
ATOM 672 C C . SER A 1 91 ? -45.164 13.985 -17.992 1.00 63.78 91 SER A C 1
ATOM 674 O O . SER A 1 91 ? -45.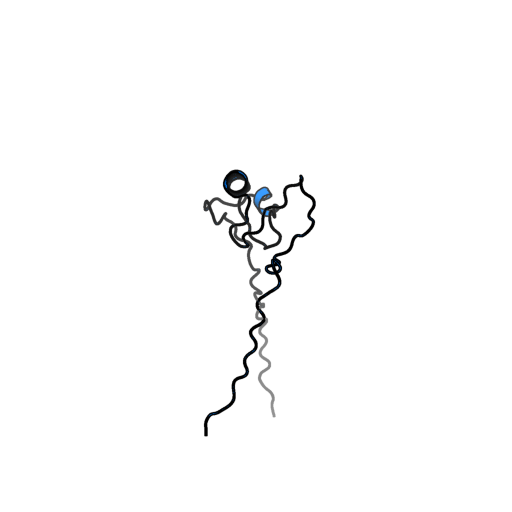838 13.994 -19.016 1.00 63.78 91 SER A O 1
ATOM 676 N N . ARG A 1 92 ? -45.271 13.004 -17.091 1.00 60.62 92 ARG A N 1
ATOM 677 C CA . ARG A 1 92 ? -46.404 12.055 -17.076 1.00 60.62 92 ARG A CA 1
ATOM 678 C C . ARG A 1 92 ? -46.746 11.626 -15.650 1.00 60.62 92 ARG A C 1
ATOM 680 O O . ARG A 1 92 ? -46.539 10.484 -15.266 1.00 60.62 92 ARG A O 1
ATOM 687 N N . SER A 1 93 ? -47.289 12.556 -14.870 1.00 64.62 93 SER A N 1
ATOM 688 C CA . SER A 1 93 ? -48.129 12.181 -13.731 1.00 64.62 93 SER A CA 1
ATOM 689 C C . SER A 1 93 ? -49.551 11.966 -14.246 1.00 64.62 93 SER A C 1
ATOM 691 O O . SER A 1 93 ? -50.230 12.930 -14.587 1.00 64.62 93 SER A O 1
ATOM 693 N N . CYS A 1 94 ? -49.986 10.709 -14.323 1.00 54.12 94 CYS A N 1
ATOM 694 C CA . CYS A 1 94 ? -51.402 10.358 -14.400 1.00 54.12 94 CYS A CA 1
ATOM 695 C C . CYS A 1 94 ? -51.714 9.514 -13.163 1.00 54.12 94 CYS A C 1
ATOM 697 O O . CYS A 1 94 ? -51.191 8.411 -13.012 1.00 54.12 94 CYS A O 1
ATOM 699 N N . SER A 1 95 ? -52.515 10.080 -12.270 1.00 63.34 95 SER A N 1
ATOM 700 C CA . SER A 1 95 ? -52.918 9.547 -10.973 1.00 63.34 95 SER A CA 1
ATOM 701 C C . SER A 1 95 ? -53.558 8.156 -11.050 1.00 63.34 95 SER A C 1
ATOM 703 O O . SER A 1 95 ? -54.358 7.875 -11.941 1.00 63.34 95 SER A O 1
ATOM 705 N N . MET A 1 96 ? -53.262 7.312 -10.061 1.00 66.88 96 MET A N 1
ATOM 706 C CA . MET A 1 96 ? -54.070 6.134 -9.744 1.00 66.88 96 MET A CA 1
ATOM 707 C C . MET A 1 96 ? -55.354 6.587 -9.039 1.00 66.88 96 MET A C 1
ATOM 709 O O . MET A 1 96 ? -55.289 7.224 -7.990 1.00 66.88 96 MET A O 1
ATOM 713 N N . GLY A 1 97 ? -56.511 6.253 -9.607 1.00 59.59 97 GLY A N 1
ATOM 714 C CA . GLY A 1 97 ? -57.818 6.358 -8.955 1.00 59.59 97 GLY A CA 1
ATOM 715 C C . GLY A 1 97 ? -58.615 5.066 -9.180 1.00 59.59 97 GLY A C 1
ATOM 716 O O . GLY A 1 97 ? -58.467 4.463 -10.247 1.00 59.59 97 GLY A O 1
ATOM 717 N N . PRO A 1 98 ? -59.415 4.600 -8.202 1.00 55.84 98 PRO A N 1
ATOM 718 C CA . PRO A 1 98 ? -60.039 3.283 -8.255 1.00 55.84 98 PRO A CA 1
ATOM 719 C C . PRO A 1 98 ? -61.250 3.276 -9.196 1.00 55.84 98 PRO A C 1
ATOM 721 O O . PRO A 1 98 ? -62.002 4.249 -9.277 1.00 55.84 98 PRO A O 1
ATOM 724 N N . ARG A 1 99 ? -61.450 2.160 -9.901 1.00 51.34 99 ARG A N 1
ATOM 725 C CA . ARG A 1 99 ? -62.737 1.830 -10.524 1.00 51.34 99 ARG A CA 1
ATOM 726 C C . ARG A 1 99 ? -63.559 1.079 -9.4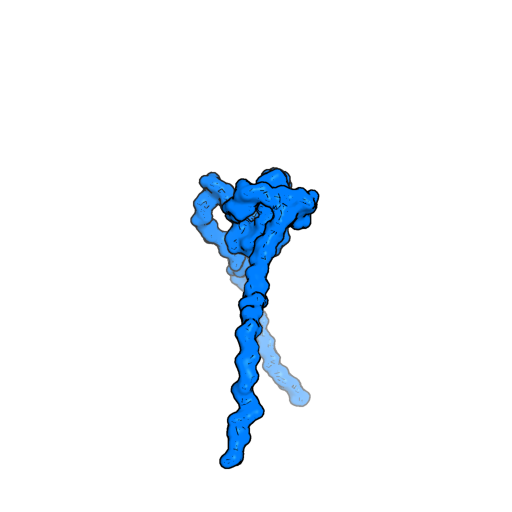72 1.00 51.34 99 ARG A C 1
ATOM 728 O O . ARG A 1 99 ? -63.014 0.206 -8.801 1.00 51.34 99 ARG A O 1
ATOM 735 N N . TYR A 1 100 ? -64.796 1.534 -9.303 1.00 54.66 100 TYR A N 1
ATOM 736 C CA . TYR A 1 100 ? -65.844 0.948 -8.467 1.00 54.66 100 TYR A CA 1
ATOM 737 C C . TYR A 1 100 ? -66.082 -0.534 -8.778 1.00 54.66 100 TYR A C 1
ATOM 739 O O . TYR A 1 100 ? -65.799 -0.946 -9.928 1.00 54.66 100 TYR A O 1
#

Secondary structure (DSSP, 8-state):
---------------------SB-TTT-PBPPHHHHH--SSTT-----HHHHHHHHHHT-B-TTT-PBP--TT------------S--------------

InterPro domains:
  IPR001841 Zinc finger, RING-type [PS50089] (24-66)
  IPR013083 Zinc finger, RING/FYVE/PHD-type [G3DSA:3.30.40.10] (14-83)
  IPR039515 NOT4, modified RING finger, HC subclass (C4C4-type) [cd16618] (23-67)
  IPR039780 CCR4-NOT transcription complex subunit 4 [PTHR12603] (21-70)

Foldseek 3Di:
DDDPDPDDDPPPPCPP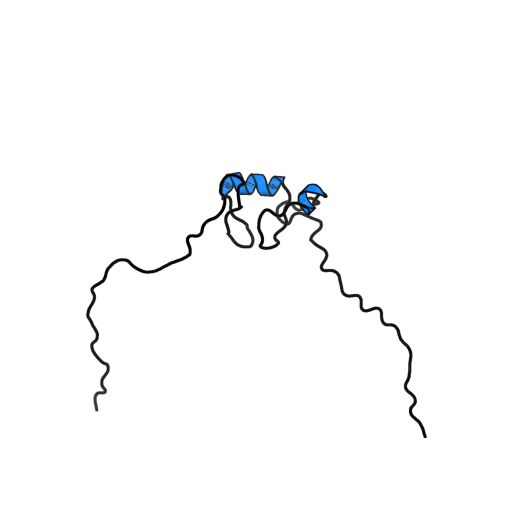DPDQDQAAPPPRHGADVVQVVDDQDPVSHGHHPVVCVVCCVPPQADPPPRDHGDDPVDDDDDDDDDDDDDDDDDDDDDDDDDDD

Organism: Oryza sativa subsp. indica (NCBI:txid39946)

Nearest PDB structures (foldseek):
  5aie-assembly1_A  TM=9.719E-01  e=1.510E-05  Saccharomyces cerevisiae S288C
  5fey-assembly1_A  TM=7.304E-01  e=2.839E-02  Homo sapiens
  9esi-assembly1_U  TM=4.620E-01  e=1.274E+00  Schizosaccharomyces pombe
  8ro0-assembly1_r  TM=4.464E-01  e=1.929E+00  Caenorhabditis elegans
  9esi-assembly1_V  TM=4.207E-01  e=5.834E+00  Schizosaccharomyces pombe

Sequence (100 aa):
MGNCWVAMGIGSAQKGVPSKPTSCPICYEDLDPTDSSFLPCPCGFHLCLFCHKRILEADGRCPACRKQYISASSGGETVGSEREMGNLRLSRSCSMGPRY

Mean predicted aligned error: 16.91 Å

Radius of gyration: 27.63 Å; Cα contacts (8 Å, |Δi|>4): 63; chains: 1; bounding box: 75×36×78 Å